Protein AF-A0A815CMH2-F1 (afdb_monomer)

Organism: NCBI:txid1234261

Sequence (145 aa):
MTSSQKHDDDWKQWQQWLDLYVERLKKEIDGNSTDIAQLNKKRLQIMRENNPRIVLRNYLAQRAIEQAEKGDYSEVRNLLEELKYPYDGKDKDDIELQKPDERTQGGEQAQAITDPTEKCYTGACLKPNLYESRPPSNAARIRVT

Foldseek 3Di:
DDPVVVVVVVVVVVVVVVVVVVVVLVVPPDVVDPDPPVSVVVVVVVCLVPPFQDDPQLLLVVVCVVCVVVVHNPSVVVNVVCVVCRSDPPDDDPPPPPDPDDDPDDDDDPDDPDDDDDDDDPDDRPPPDPSPDDRDPCSVVSDDD

Nearest PDB structures (foldseek):
  6k20-assembly1_A  TM=8.035E-01  e=1.401E-02  Escherichia coli
  6iny-assembly1_A  TM=7.839E-01  e=2.625E-02  Escherichia coli
  6lna-assembly1_A  TM=7.889E-01  e=5.575E-02  Escherichia coli

Solvent-accessible surface area (backbone atoms only — not comparable to full-atom values): 9455 Å² total; per-residue (Å²): 131,53,76,67,57,51,51,56,53,52,48,53,52,50,50,55,51,50,54,52,50,53,56,56,57,60,70,69,62,52,98,87,62,92,51,68,67,59,53,51,52,54,50,51,49,54,47,38,74,71,47,59,79,54,75,93,44,64,56,60,53,49,54,26,48,60,36,38,77,73,71,42,55,64,58,44,51,52,53,51,62,49,61,74,44,25,46,60,77,74,93,70,73,86,76,68,76,73,68,82,78,80,76,81,87,72,77,94,76,91,72,79,80,74,80,81,79,87,82,66,71,76,99,58,77,73,74,73,62,79,81,79,51,79,78,58,86,67,42,81,72,68,64,89,129

Mean predicted aligned error: 13.98 Å

Radius of gyration: 20.63 Å; Cα contacts (8 Å, |Δi|>4): 49; chains: 1; bounding box: 48×39×56 Å

pLDDT: mean 70.01, std 24.29, range [22.41, 96.88]

Secondary structure (DSSP, 8-state):
--HHHHHHHHHHHHHHHHHHHHHHHHTT--TT---HHHHHHHHHHHHHHHS-S----HHHHHHHHHHHHTT--HHHHHHHHHHTSSS---S-------PPP--------------------SS------TTTSPPPGGGGG----

Structure (mmCIF, N/CA/C/O backbone):
data_AF-A0A815CMH2-F1
#
_entry.id   AF-A0A815CMH2-F1
#
loop_
_atom_site.group_PDB
_atom_site.id
_atom_site.type_symbol
_atom_site.label_atom_id
_atom_site.label_alt_id
_atom_site.label_comp_id
_atom_site.label_asym_id
_atom_site.label_entity_id
_atom_site.label_seq_id
_atom_site.pdbx_PDB_ins_code
_atom_site.Cartn_x
_atom_site.Cartn_y
_atom_site.Cartn_z
_atom_site.occupancy
_atom_site.B_iso_or_equiv
_atom_site.auth_seq_id
_atom_site.auth_comp_id
_atom_site.auth_asym_id
_atom_site.auth_atom_id
_atom_site.pdbx_PDB_model_num
ATOM 1 N N . MET A 1 1 ? 30.579 -2.253 13.200 1.00 61.28 1 MET A N 1
ATOM 2 C CA . MET A 1 1 ? 29.980 -1.346 12.198 1.00 61.28 1 MET A CA 1
ATOM 3 C C . MET A 1 1 ? 29.129 -0.326 12.928 1.00 61.28 1 MET A C 1
ATOM 5 O O . MET A 1 1 ? 28.338 -0.726 13.776 1.00 61.28 1 MET A O 1
ATOM 9 N N . THR A 1 2 ? 29.324 0.965 12.667 1.00 89.12 2 THR A N 1
ATOM 10 C CA . THR A 1 2 ? 28.453 2.024 13.205 1.00 89.12 2 THR A CA 1
ATOM 11 C C . THR A 1 2 ? 27.144 2.090 12.408 1.00 89.12 2 THR A C 1
ATOM 13 O O . THR A 1 2 ? 27.088 1.623 11.270 1.00 89.12 2 THR A O 1
ATOM 16 N N . SER A 1 3 ? 26.085 2.673 12.983 1.00 81.06 3 SER A N 1
ATOM 17 C CA . SER A 1 3 ? 24.791 2.842 12.291 1.00 81.06 3 SER A CA 1
ATOM 18 C C . SER A 1 3 ? 24.939 3.587 10.952 1.00 81.06 3 SER A C 1
ATOM 20 O O . SER A 1 3 ? 24.338 3.197 9.956 1.00 81.06 3 SER A O 1
ATOM 22 N N . SER A 1 4 ? 25.821 4.596 10.907 1.00 86.25 4 SER A N 1
ATOM 23 C CA . SER A 1 4 ? 26.125 5.354 9.686 1.00 86.25 4 SER A CA 1
ATOM 24 C C . SER A 1 4 ? 26.789 4.495 8.610 1.00 86.25 4 SER A C 1
ATOM 26 O O . SER A 1 4 ? 26.390 4.556 7.456 1.00 86.25 4 SER A O 1
ATOM 28 N N . GLN A 1 5 ? 27.770 3.666 8.981 1.00 86.56 5 GLN A N 1
ATOM 29 C CA . GLN A 1 5 ? 28.457 2.789 8.026 1.00 86.56 5 GLN A CA 1
ATOM 30 C C . GLN A 1 5 ? 27.496 1.764 7.418 1.00 86.56 5 GLN A C 1
ATOM 32 O O . GLN A 1 5 ? 27.473 1.591 6.206 1.00 86.56 5 GLN A O 1
ATOM 37 N N . LYS A 1 6 ? 26.653 1.140 8.254 1.00 89.25 6 LYS A N 1
ATOM 38 C CA . LYS A 1 6 ? 25.632 0.197 7.781 1.00 89.25 6 LYS A CA 1
ATOM 39 C C . LYS A 1 6 ? 24.672 0.863 6.791 1.00 89.25 6 LYS A C 1
ATOM 41 O O . LYS A 1 6 ? 24.382 0.288 5.753 1.00 89.25 6 LYS A O 1
ATOM 46 N N . HIS A 1 7 ? 24.195 2.066 7.109 1.00 88.75 7 HIS A N 1
ATOM 47 C CA . HIS A 1 7 ? 23.295 2.812 6.233 1.00 88.75 7 HIS A CA 1
ATOM 48 C C . HIS A 1 7 ? 23.914 3.067 4.850 1.00 88.75 7 HIS A C 1
ATOM 50 O O . HIS A 1 7 ? 23.257 2.856 3.834 1.00 88.75 7 HIS A O 1
ATOM 56 N N . ASP A 1 8 ? 25.177 3.496 4.804 1.00 92.19 8 ASP A N 1
ATOM 57 C CA . ASP A 1 8 ? 25.868 3.765 3.539 1.00 92.19 8 ASP A CA 1
ATOM 58 C C . ASP A 1 8 ? 26.070 2.488 2.711 1.00 92.19 8 ASP A C 1
ATOM 60 O O . ASP A 1 8 ? 25.965 2.514 1.482 1.00 92.19 8 ASP A O 1
ATOM 64 N N . ASP A 1 9 ? 26.330 1.362 3.373 1.00 92.44 9 ASP A N 1
ATOM 65 C CA . ASP A 1 9 ? 26.485 0.063 2.722 1.00 92.44 9 ASP A CA 1
ATOM 66 C C . ASP A 1 9 ? 25.145 -0.495 2.212 1.00 92.44 9 ASP A C 1
ATOM 68 O O . ASP A 1 9 ? 25.083 -1.016 1.096 1.00 92.44 9 ASP A O 1
ATOM 72 N N . ASP A 1 10 ? 24.063 -0.349 2.982 1.00 93.56 10 ASP A N 1
ATOM 73 C CA . ASP A 1 10 ? 22.703 -0.716 2.567 1.00 93.56 10 ASP A CA 1
ATOM 74 C C . ASP A 1 10 ? 22.257 0.142 1.369 1.00 93.56 10 ASP A C 1
ATOM 76 O O . ASP A 1 10 ? 21.700 -0.378 0.400 1.00 93.56 10 ASP A O 1
ATOM 80 N N . TRP A 1 11 ? 22.570 1.443 1.380 1.00 93.81 11 TRP A N 1
ATOM 81 C CA . TRP A 1 11 ? 22.265 2.351 0.273 1.00 93.81 11 TRP A CA 1
ATOM 82 C C . TRP A 1 11 ? 22.973 1.947 -1.025 1.00 93.81 11 TRP A C 1
ATOM 84 O O . TRP A 1 11 ? 22.351 1.902 -2.086 1.00 93.81 11 TRP A O 1
ATOM 94 N N . LYS A 1 12 ? 24.264 1.598 -0.956 1.00 95.12 12 LYS A N 1
ATOM 95 C CA . LYS A 1 12 ? 25.015 1.116 -2.128 1.00 95.12 12 LYS A CA 1
ATOM 96 C C . LYS A 1 12 ? 24.424 -0.174 -2.691 1.00 95.12 12 LYS A C 1
ATOM 98 O O . LYS A 1 12 ? 24.288 -0.292 -3.906 1.00 95.12 12 LYS A O 1
ATOM 103 N N . GLN A 1 13 ? 24.067 -1.124 -1.826 1.00 95.00 13 GLN A N 1
ATOM 104 C CA . GLN A 1 13 ? 23.426 -2.374 -2.244 1.00 95.00 13 GLN A CA 1
ATOM 105 C C . GLN A 1 13 ? 22.066 -2.115 -2.898 1.00 95.00 13 GLN A C 1
ATOM 107 O O . GLN A 1 13 ? 21.750 -2.712 -3.926 1.00 95.00 13 GLN A O 1
ATOM 112 N N . TRP A 1 14 ? 21.280 -1.192 -2.339 1.00 95.94 14 TRP A N 1
ATOM 113 C CA . TRP A 1 14 ? 19.988 -0.809 -2.898 1.00 95.94 14 TRP A CA 1
ATOM 114 C C . TRP A 1 14 ? 20.126 -0.164 -4.280 1.00 95.94 14 TRP A C 1
ATOM 116 O O . TRP A 1 14 ? 19.394 -0.537 -5.195 1.00 95.94 14 TRP A O 1
ATOM 126 N N . GLN A 1 15 ? 21.113 0.719 -4.466 1.00 95.50 15 GLN A N 1
ATOM 127 C CA . GLN A 1 15 ? 21.400 1.324 -5.768 1.00 95.50 15 GLN A CA 1
ATOM 128 C C . GLN A 1 15 ? 21.797 0.270 -6.809 1.00 95.50 15 GLN A C 1
ATOM 130 O O . GLN A 1 15 ? 21.243 0.251 -7.904 1.00 95.50 15 GLN A O 1
ATOM 135 N N . GLN A 1 16 ? 22.696 -0.653 -6.455 1.00 96.81 16 GLN A N 1
ATOM 136 C CA . GLN A 1 16 ? 23.106 -1.741 -7.351 1.00 96.81 16 GLN A CA 1
ATOM 137 C C . GLN A 1 16 ? 21.921 -2.620 -7.761 1.00 96.81 16 GLN A C 1
ATOM 139 O O . GLN A 1 16 ? 21.781 -2.987 -8.928 1.00 96.81 16 GLN A O 1
ATOM 144 N N . TRP A 1 17 ? 21.048 -2.953 -6.810 1.00 96.88 17 TRP A N 1
ATOM 145 C CA . TRP A 1 17 ? 19.835 -3.711 -7.097 1.00 96.88 17 TRP A CA 1
ATOM 146 C C . TRP A 1 17 ? 18.885 -2.940 -8.023 1.00 96.88 17 TRP A C 1
ATOM 148 O O . TRP A 1 17 ? 18.339 -3.527 -8.960 1.00 96.88 17 TRP A O 1
ATOM 158 N N . LEU A 1 18 ? 18.718 -1.632 -7.803 1.00 95.62 18 LEU A N 1
ATOM 159 C CA . LEU A 1 18 ? 17.867 -0.782 -8.632 1.00 95.62 18 LEU A CA 1
ATOM 160 C C . LEU A 1 18 ? 18.384 -0.708 -10.074 1.00 95.62 18 LEU A C 1
ATOM 162 O O . LEU A 1 18 ? 17.592 -0.839 -11.007 1.00 95.62 18 LEU A O 1
ATOM 166 N N . ASP A 1 19 ? 19.697 -0.577 -10.262 1.00 94.56 19 ASP A N 1
ATOM 167 C CA . ASP A 1 19 ? 20.322 -0.563 -11.587 1.00 94.56 19 ASP A CA 1
ATOM 168 C C . ASP A 1 19 ? 20.054 -1.884 -12.333 1.00 94.56 19 ASP A C 1
ATOM 170 O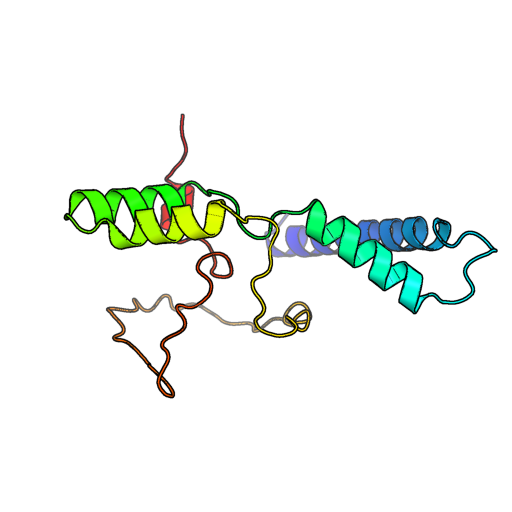 O . ASP A 1 19 ? 19.608 -1.881 -13.482 1.00 94.56 19 ASP A O 1
ATOM 174 N N . LEU A 1 20 ? 20.222 -3.030 -11.658 1.00 95.75 20 LEU A N 1
ATOM 175 C CA . LEU A 1 20 ? 19.908 -4.350 -12.222 1.00 95.75 20 LEU A CA 1
ATOM 176 C C . LEU A 1 20 ? 18.421 -4.503 -12.568 1.00 95.75 20 LEU A C 1
ATOM 1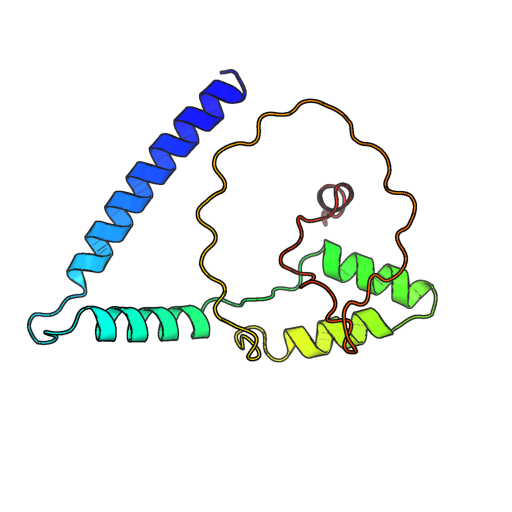78 O O . LEU A 1 20 ? 18.076 -5.095 -13.596 1.00 95.75 20 LEU A O 1
ATOM 182 N N . TYR A 1 21 ? 17.537 -3.971 -11.724 1.00 93.50 21 TYR A N 1
ATOM 183 C CA . TYR A 1 21 ? 16.102 -3.972 -11.975 1.00 93.50 21 TYR A CA 1
ATOM 184 C C . TYR A 1 21 ? 15.759 -3.144 -13.221 1.00 93.50 21 TYR A C 1
ATOM 186 O O . TYR A 1 21 ? 15.059 -3.635 -14.107 1.00 93.50 21 TYR A O 1
ATOM 194 N N . VAL A 1 22 ? 16.321 -1.939 -13.359 1.00 90.25 22 VAL A N 1
ATOM 195 C CA . VAL A 1 22 ? 16.142 -1.088 -14.547 1.00 90.25 22 VAL A CA 1
ATOM 196 C C . VAL A 1 22 ? 16.657 -1.782 -15.813 1.00 90.25 22 VAL A C 1
ATOM 198 O O . VAL A 1 22 ? 15.966 -1.781 -16.833 1.00 90.25 22 VAL A O 1
ATOM 201 N N . GLU A 1 23 ? 17.816 -2.442 -15.759 1.00 91.38 23 GLU A N 1
ATOM 202 C CA . GLU A 1 23 ? 18.338 -3.229 -16.886 1.00 91.38 23 GLU A CA 1
ATOM 203 C C . GLU A 1 23 ? 17.409 -4.389 -17.275 1.00 91.38 23 GLU A C 1
ATOM 205 O O . GLU A 1 23 ? 17.193 -4.659 -18.460 1.00 91.38 23 GLU A O 1
ATOM 210 N N . ARG A 1 24 ? 16.790 -5.063 -16.299 1.00 91.44 24 ARG A N 1
ATOM 211 C CA . ARG A 1 24 ? 15.782 -6.096 -16.574 1.00 91.44 24 ARG A CA 1
ATOM 212 C C . ARG A 1 24 ? 14.530 -5.519 -17.238 1.00 91.44 24 ARG A C 1
ATOM 214 O O . ARG A 1 24 ? 13.972 -6.191 -18.108 1.00 91.44 24 ARG A O 1
ATOM 221 N N . LEU A 1 25 ? 14.108 -4.311 -16.863 1.00 87.19 25 LEU A N 1
ATOM 222 C CA . LEU A 1 25 ? 12.953 -3.630 -17.456 1.00 87.19 25 LEU A CA 1
ATOM 223 C C . LEU A 1 25 ? 13.199 -3.203 -18.909 1.00 87.19 25 LEU A C 1
ATOM 225 O O . LEU A 1 25 ? 12.266 -3.223 -19.710 1.00 87.19 25 LEU A O 1
ATOM 229 N N . LYS A 1 26 ? 14.440 -2.864 -19.284 1.00 85.06 26 LYS A N 1
ATOM 230 C CA . LYS A 1 26 ? 14.803 -2.555 -20.682 1.00 85.06 26 LYS A CA 1
ATOM 231 C C . LYS A 1 26 ? 14.604 -3.750 -21.619 1.00 85.06 26 LYS A C 1
ATOM 233 O O . LYS A 1 26 ? 14.268 -3.559 -22.782 1.00 85.06 26 LYS A O 1
ATOM 238 N N . LYS A 1 27 ? 14.752 -4.978 -21.112 1.00 86.06 27 LYS A N 1
ATOM 239 C CA . LYS A 1 27 ? 14.540 -6.216 -21.885 1.00 86.06 27 LYS A CA 1
ATOM 240 C C . LYS A 1 27 ? 13.069 -6.499 -22.214 1.00 86.06 27 LYS A C 1
ATOM 242 O O . LYS A 1 27 ? 12.811 -7.399 -22.996 1.00 86.06 27 LYS A O 1
ATOM 247 N N . GLU A 1 28 ? 12.120 -5.775 -21.617 1.00 80.44 28 GLU A N 1
ATOM 248 C CA . GLU A 1 28 ? 10.682 -5.889 -21.930 1.00 80.44 28 GLU A CA 1
ATOM 249 C C . GLU A 1 28 ? 10.281 -5.098 -23.182 1.00 80.44 28 GLU A C 1
ATOM 251 O O . GLU A 1 28 ? 9.136 -5.175 -23.626 1.00 80.44 28 GLU A O 1
ATOM 256 N N . ILE A 1 29 ? 11.206 -4.309 -23.739 1.00 76.81 29 ILE A N 1
ATOM 257 C CA . ILE A 1 29 ? 11.019 -3.629 -25.017 1.00 76.81 29 ILE A CA 1
ATOM 258 C C . ILE A 1 29 ? 11.158 -4.688 -26.117 1.00 76.81 29 ILE A C 1
ATOM 260 O O . ILE A 1 29 ? 12.237 -4.896 -26.671 1.00 76.81 29 ILE A O 1
ATOM 264 N N . ASP A 1 30 ? 10.065 -5.382 -26.420 1.00 63.91 30 ASP A N 1
ATOM 265 C CA . ASP A 1 30 ? 9.986 -6.203 -27.624 1.00 63.91 30 ASP A CA 1
ATOM 266 C C . ASP A 1 30 ? 10.022 -5.274 -28.845 1.00 63.91 30 ASP A C 1
ATOM 268 O O . ASP A 1 30 ? 9.333 -4.250 -28.877 1.00 63.91 30 ASP A O 1
ATOM 272 N N . GLY A 1 31 ? 10.810 -5.634 -29.864 1.00 59.72 31 GLY A N 1
ATOM 273 C CA . GLY A 1 31 ? 11.122 -4.807 -31.044 1.00 59.72 31 GLY A CA 1
ATOM 274 C C . GLY A 1 31 ? 9.938 -4.322 -31.901 1.00 59.72 31 GLY A C 1
ATOM 275 O O . GLY A 1 31 ? 10.165 -3.684 -32.923 1.00 59.72 31 GLY A O 1
ATOM 276 N N . ASN A 1 32 ? 8.695 -4.592 -31.489 1.00 57.75 32 ASN A N 1
ATOM 277 C CA . ASN A 1 32 ? 7.455 -4.125 -32.111 1.00 57.75 32 ASN A CA 1
ATOM 278 C C . ASN A 1 32 ? 6.837 -2.877 -31.446 1.00 57.75 32 ASN A C 1
ATOM 280 O O . ASN A 1 32 ? 5.910 -2.303 -32.012 1.00 57.75 32 ASN A O 1
ATOM 284 N N . SER A 1 33 ? 7.306 -2.453 -30.266 1.00 58.50 33 SER A N 1
ATOM 285 C CA . SER A 1 33 ? 6.779 -1.270 -29.565 1.00 58.50 33 SER A CA 1
ATOM 286 C C . SER A 1 33 ? 7.752 -0.100 -29.663 1.00 58.50 33 SER A C 1
ATOM 288 O O . SER A 1 33 ? 8.713 -0.008 -28.905 1.00 58.50 33 SER A O 1
ATOM 290 N N . THR A 1 34 ? 7.483 0.824 -30.583 1.00 64.19 34 THR A N 1
ATOM 291 C CA . THR A 1 34 ? 8.317 2.017 -30.816 1.00 64.19 34 THR A CA 1
ATOM 292 C C . THR A 1 34 ? 8.134 3.099 -29.738 1.00 64.19 34 THR A C 1
ATOM 294 O O . THR A 1 34 ? 8.928 4.034 -29.670 1.00 64.19 34 THR A O 1
ATOM 297 N N . ASP A 1 35 ? 7.117 2.987 -28.871 1.00 80.38 35 ASP A N 1
ATOM 298 C CA . ASP A 1 35 ? 6.775 4.015 -27.880 1.00 80.38 35 ASP A CA 1
ATOM 299 C C . ASP A 1 35 ? 7.019 3.557 -26.427 1.00 80.38 35 ASP A C 1
ATOM 301 O O . ASP A 1 35 ? 6.210 2.860 -25.804 1.00 80.38 35 ASP A O 1
ATOM 305 N N . ILE A 1 36 ? 8.147 4.002 -25.862 1.00 81.06 36 ILE A N 1
ATOM 306 C CA . ILE A 1 36 ? 8.538 3.780 -24.459 1.00 81.06 36 ILE A CA 1
ATOM 307 C C . ILE A 1 36 ? 7.473 4.326 -23.490 1.00 81.06 36 ILE A C 1
ATOM 309 O O . ILE A 1 36 ? 7.251 3.743 -22.424 1.00 81.06 36 ILE A O 1
ATOM 313 N N . ALA A 1 37 ? 6.784 5.417 -23.843 1.00 83.06 37 ALA A N 1
ATOM 314 C CA . ALA A 1 37 ? 5.770 6.016 -22.982 1.00 83.06 37 ALA A CA 1
ATOM 315 C C . ALA A 1 37 ? 4.554 5.090 -22.824 1.00 83.06 37 ALA A C 1
ATOM 317 O O . ALA A 1 37 ? 4.040 4.922 -21.714 1.00 83.06 37 ALA A O 1
ATOM 318 N N . GLN A 1 38 ? 4.136 4.420 -23.901 1.00 83.12 38 GLN A N 1
ATOM 319 C CA . GLN A 1 38 ? 3.049 3.437 -23.857 1.00 83.12 38 GLN A CA 1
ATOM 320 C C . GLN A 1 38 ? 3.419 2.199 -23.042 1.00 83.12 38 GLN A C 1
ATOM 322 O O . GLN A 1 38 ? 2.603 1.731 -22.244 1.00 83.12 38 GLN A O 1
ATOM 327 N N . LEU A 1 39 ? 4.652 1.699 -23.182 1.00 83.88 39 LEU A N 1
ATOM 328 C CA . LEU A 1 39 ? 5.143 0.581 -22.373 1.00 83.88 39 LEU A CA 1
ATOM 329 C C . LEU A 1 39 ? 5.112 0.930 -20.877 1.00 83.88 39 LEU A C 1
ATOM 331 O O . LEU A 1 39 ? 4.602 0.155 -20.068 1.00 83.88 39 LEU A O 1
ATOM 335 N N . ASN A 1 40 ? 5.597 2.120 -20.514 1.00 84.75 40 ASN A N 1
ATOM 336 C CA . ASN A 1 40 ? 5.583 2.593 -19.132 1.00 84.75 40 ASN A CA 1
ATOM 337 C C . ASN A 1 40 ? 4.156 2.748 -18.593 1.00 84.75 40 ASN A C 1
ATOM 339 O O . ASN A 1 40 ? 3.889 2.332 -17.467 1.00 84.75 40 ASN A O 1
ATOM 343 N N . LYS A 1 41 ? 3.225 3.275 -19.398 1.00 86.81 41 LYS A N 1
ATOM 344 C CA . LYS A 1 41 ? 1.809 3.378 -19.018 1.00 86.81 41 LYS A CA 1
ATOM 345 C C . LYS A 1 41 ? 1.195 2.001 -18.755 1.00 86.81 41 LYS A C 1
ATOM 347 O O . LYS A 1 41 ? 0.546 1.813 -17.729 1.00 86.81 41 LYS A O 1
ATOM 352 N N . LYS A 1 42 ? 1.446 1.028 -19.637 1.00 87.00 42 LYS A N 1
ATOM 353 C CA . LYS A 1 42 ? 0.976 -0.356 -19.474 1.00 87.00 42 LYS A CA 1
ATOM 354 C C . LYS A 1 42 ? 1.567 -1.009 -18.223 1.00 87.00 42 LYS A C 1
ATOM 356 O O . LYS A 1 42 ? 0.839 -1.637 -17.461 1.00 87.00 42 LYS A O 1
ATOM 361 N N . ARG A 1 43 ? 2.868 -0.825 -17.978 1.00 86.94 43 ARG A N 1
ATOM 362 C CA . ARG A 1 43 ? 3.535 -1.321 -16.766 1.00 86.94 43 ARG A CA 1
ATOM 363 C C . ARG A 1 43 ? 2.910 -0.724 -15.508 1.00 86.94 43 ARG A C 1
ATOM 365 O O . ARG A 1 43 ? 2.582 -1.465 -14.590 1.00 86.94 43 ARG A O 1
ATOM 372 N N . LEU A 1 44 ? 2.717 0.595 -15.478 1.00 87.06 44 LEU A N 1
ATOM 373 C CA . LEU A 1 44 ? 2.125 1.291 -14.337 1.00 87.06 44 LEU A CA 1
ATOM 374 C C . LEU A 1 44 ? 0.702 0.807 -14.051 1.00 87.06 44 LEU A C 1
ATOM 376 O O . LEU A 1 44 ? 0.353 0.619 -12.891 1.00 87.06 44 LEU A O 1
ATOM 380 N N . GLN A 1 45 ? -0.096 0.572 -15.094 1.00 87.88 45 GLN A N 1
ATOM 381 C CA . GLN A 1 45 ? -1.432 0.004 -14.953 1.00 87.88 45 GLN A CA 1
ATOM 382 C C . GLN A 1 45 ? -1.382 -1.377 -14.284 1.00 87.88 45 GLN A C 1
ATOM 384 O O . GLN A 1 45 ? -1.998 -1.562 -13.240 1.00 87.88 45 GLN A O 1
ATOM 389 N N . ILE A 1 46 ? -0.574 -2.303 -14.815 1.00 89.50 46 ILE A N 1
ATOM 390 C CA . ILE A 1 46 ? -0.417 -3.649 -14.239 1.00 89.50 46 ILE A CA 1
ATOM 391 C C . ILE A 1 46 ? 0.065 -3.562 -12.785 1.00 89.50 46 ILE A C 1
ATOM 393 O O . ILE A 1 46 ? -0.444 -4.262 -11.913 1.00 89.50 46 ILE A O 1
ATOM 397 N N . MET A 1 47 ? 1.029 -2.684 -12.494 1.00 88.75 47 MET A N 1
ATOM 398 C CA . MET A 1 47 ? 1.529 -2.493 -11.133 1.00 88.75 47 MET A CA 1
ATOM 399 C C . MET A 1 47 ? 0.444 -1.976 -10.187 1.00 88.75 47 MET A C 1
ATOM 401 O O . MET A 1 47 ? 0.365 -2.462 -9.066 1.00 88.75 47 MET A O 1
ATOM 405 N N . ARG A 1 48 ? -0.395 -1.025 -10.611 1.00 87.25 48 ARG A N 1
ATOM 406 C CA . ARG A 1 48 ? -1.495 -0.490 -9.789 1.00 87.25 48 ARG A CA 1
ATOM 407 C C . ARG A 1 48 ? -2.581 -1.532 -9.525 1.00 87.25 48 ARG A C 1
ATOM 409 O O . ARG A 1 48 ? -3.093 -1.599 -8.417 1.00 87.25 48 ARG A O 1
ATOM 416 N N . GLU A 1 49 ? -2.874 -2.379 -10.506 1.00 88.69 49 GLU A N 1
ATOM 417 C CA . GLU A 1 49 ? -3.858 -3.462 -10.374 1.00 88.69 49 GLU A CA 1
ATOM 418 C C . GLU A 1 49 ? -3.395 -4.578 -9.419 1.00 88.69 49 GLU A C 1
ATOM 420 O O . GLU A 1 49 ? -4.226 -5.266 -8.835 1.00 88.69 49 GLU A O 1
ATOM 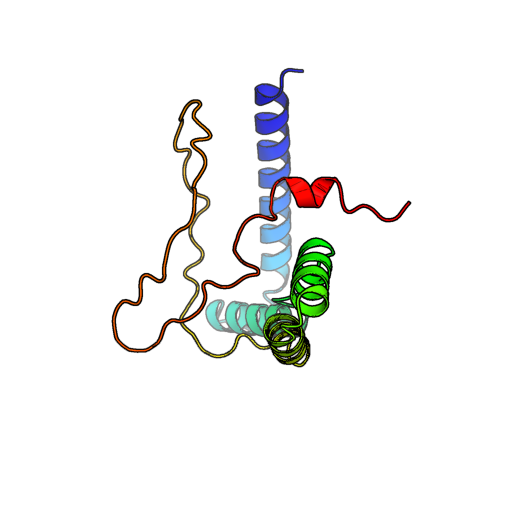425 N N . ASN A 1 50 ? -2.080 -4.761 -9.246 1.00 90.06 50 ASN A N 1
ATOM 426 C CA . ASN A 1 50 ? -1.516 -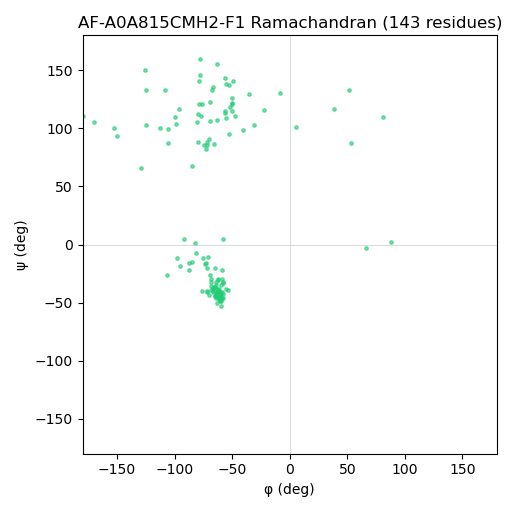5.845 -8.431 1.00 90.06 50 ASN A CA 1
ATOM 427 C C . ASN A 1 50 ? -0.945 -5.384 -7.082 1.00 90.06 50 ASN A C 1
ATOM 429 O O . ASN A 1 50 ? -0.887 -6.179 -6.145 1.00 90.06 50 ASN A O 1
ATOM 433 N N . ASN A 1 51 ? -0.509 -4.128 -6.959 1.00 90.19 51 ASN A N 1
ATOM 434 C CA . ASN A 1 51 ? 0.080 -3.599 -5.731 1.00 90.19 51 ASN A CA 1
ATOM 435 C C . ASN A 1 51 ? -0.976 -2.794 -4.964 1.00 90.19 51 ASN A C 1
ATOM 437 O O . ASN A 1 51 ? -1.327 -1.696 -5.401 1.00 90.19 51 ASN A O 1
ATOM 441 N N . PRO A 1 52 ? -1.471 -3.291 -3.816 1.00 89.38 52 PRO A N 1
ATOM 442 C CA . PRO A 1 52 ? -2.487 -2.577 -3.064 1.00 89.38 52 PRO A CA 1
ATOM 443 C C . PRO A 1 52 ? -1.889 -1.293 -2.490 1.00 89.38 52 PRO A C 1
ATOM 445 O O . PRO A 1 52 ? -0.821 -1.302 -1.870 1.00 89.38 52 PRO A O 1
ATOM 448 N N . ARG A 1 53 ? -2.607 -0.183 -2.651 1.00 84.56 53 ARG A N 1
ATOM 449 C CA . ARG A 1 53 ? -2.252 1.093 -2.028 1.00 84.56 53 ARG A CA 1
ATOM 450 C C . ARG A 1 53 ? -2.423 1.026 -0.515 1.00 84.56 53 ARG A C 1
ATOM 452 O O . ARG A 1 53 ? -1.632 1.633 0.195 1.00 84.56 53 ARG A O 1
ATOM 459 N N . ILE A 1 54 ? -3.429 0.299 -0.024 1.00 84.56 54 ILE A N 1
ATOM 460 C CA . ILE A 1 54 ? -3.743 0.183 1.405 1.00 84.56 54 ILE A CA 1
ATOM 461 C C . ILE A 1 54 ? -3.777 -1.289 1.807 1.00 84.56 54 ILE A C 1
ATOM 463 O O . ILE A 1 54 ? -4.413 -2.114 1.155 1.00 84.56 54 ILE A O 1
ATOM 467 N N . VAL A 1 55 ? -3.120 -1.605 2.923 1.00 88.81 55 VAL A N 1
ATOM 468 C CA . VAL A 1 55 ? -3.238 -2.898 3.608 1.00 88.81 55 VAL A CA 1
ATOM 469 C C . VAL A 1 55 ? -3.617 -2.682 5.067 1.00 88.81 55 VAL A C 1
ATOM 471 O O . VAL A 1 55 ? -3.239 -1.679 5.679 1.00 88.81 55 VAL A O 1
ATOM 474 N N . LEU A 1 56 ? -4.336 -3.640 5.649 1.00 89.56 56 LEU A N 1
ATOM 475 C CA . LEU A 1 56 ? -4.698 -3.603 7.063 1.00 89.56 56 LEU A CA 1
ATOM 476 C C . LEU A 1 56 ? -3.461 -3.874 7.934 1.00 89.56 56 LEU A C 1
ATOM 478 O O . LEU A 1 56 ? -3.156 -5.011 8.283 1.00 89.56 56 LEU A O 1
ATOM 482 N N . ARG A 1 57 ? -2.720 -2.815 8.269 1.00 88.88 57 ARG A N 1
ATOM 483 C CA . ARG A 1 57 ? -1.582 -2.884 9.196 1.00 88.88 57 ARG A CA 1
ATOM 484 C C . ARG A 1 57 ? -2.079 -2.945 10.640 1.00 88.88 57 ARG A C 1
ATOM 486 O O . ARG A 1 57 ? -3.045 -2.271 10.988 1.00 88.88 57 ARG A O 1
ATOM 493 N N . ASN A 1 58 ? -1.361 -3.660 11.506 1.00 89.12 58 ASN A N 1
ATOM 494 C CA . ASN A 1 58 ? -1.763 -3.861 12.907 1.00 89.12 58 ASN A CA 1
ATOM 495 C C . ASN A 1 58 ? -2.051 -2.557 13.666 1.00 89.12 58 ASN A C 1
ATOM 497 O O . ASN A 1 58 ? -3.004 -2.500 14.431 1.00 89.12 58 ASN A O 1
ATOM 501 N N . TYR A 1 59 ? -1.271 -1.495 13.444 1.00 87.06 59 TYR A N 1
ATOM 502 C CA . TYR A 1 59 ? -1.510 -0.219 14.129 1.00 87.06 59 TYR A CA 1
ATOM 503 C C . TYR A 1 59 ? -2.804 0.474 13.673 1.00 87.06 59 TYR A C 1
ATOM 505 O O . TYR A 1 59 ? -3.426 1.174 14.466 1.00 87.06 59 TYR A O 1
ATOM 513 N N . LEU A 1 60 ? -3.224 0.269 12.417 1.00 86.69 60 LEU A N 1
ATOM 514 C CA . LEU A 1 60 ? -4.494 0.786 11.899 1.00 86.69 60 LEU A CA 1
ATOM 515 C C . LEU A 1 60 ? -5.663 0.037 12.534 1.00 86.69 60 LEU A C 1
ATOM 517 O O . LEU A 1 60 ? -6.621 0.662 12.981 1.00 86.69 60 LEU A O 1
ATOM 521 N N . ALA A 1 61 ? -5.539 -1.289 12.640 1.00 88.75 61 ALA A N 1
ATOM 522 C CA . ALA A 1 61 ? -6.511 -2.120 13.339 1.00 88.75 61 ALA A CA 1
ATOM 523 C C . ALA A 1 61 ? -6.631 -1.717 14.817 1.00 88.75 61 ALA A C 1
ATOM 525 O O . ALA A 1 61 ? -7.734 -1.475 15.294 1.00 88.75 61 ALA A O 1
ATOM 526 N N . GLN A 1 62 ? -5.503 -1.563 15.518 1.00 88.88 62 GLN A N 1
ATOM 527 C CA . GLN A 1 62 ? -5.482 -1.179 16.930 1.00 88.88 62 GLN A CA 1
ATOM 528 C C . GLN A 1 62 ? -6.135 0.185 17.164 1.00 88.88 62 GLN A C 1
ATOM 530 O O . GLN A 1 62 ? -6.975 0.319 18.046 1.00 88.88 62 GLN A O 1
ATOM 535 N N . ARG A 1 63 ? -5.810 1.188 16.340 1.00 86.25 63 ARG A N 1
ATOM 536 C CA . ARG A 1 63 ? -6.447 2.508 16.424 1.00 86.25 63 ARG A CA 1
ATOM 537 C C . ARG A 1 63 ? -7.964 2.419 16.237 1.00 86.25 63 ARG A C 1
ATOM 539 O O . ARG A 1 63 ? -8.708 3.100 16.936 1.00 86.25 63 ARG A O 1
ATOM 546 N N . ALA A 1 64 ? -8.423 1.59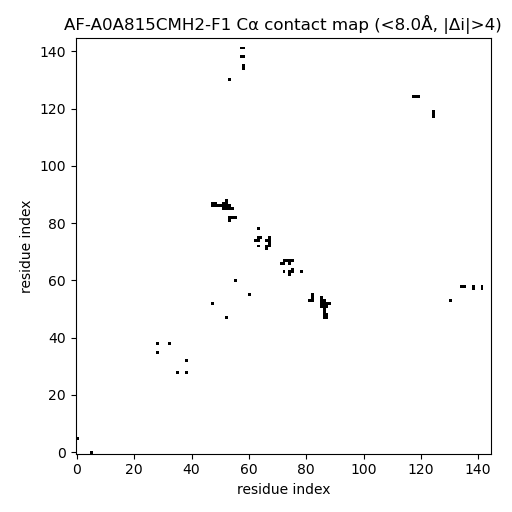2 15.300 1.00 88.69 64 ALA A N 1
ATOM 547 C CA . ALA A 1 64 ? -9.848 1.398 15.061 1.00 88.69 64 ALA A CA 1
ATOM 548 C C . ALA A 1 64 ? -10.541 0.709 16.256 1.00 88.69 64 ALA A C 1
ATOM 550 O O . ALA A 1 64 ? -11.644 1.107 16.623 1.00 88.69 64 ALA A O 1
ATOM 551 N N . ILE A 1 65 ? -9.876 -0.262 16.898 1.00 89.44 65 ILE A N 1
ATOM 552 C CA . ILE A 1 65 ? -10.354 -0.928 18.122 1.00 89.44 65 ILE A CA 1
ATOM 553 C C . ILE A 1 65 ? -10.460 0.072 19.279 1.00 89.44 65 ILE A C 1
ATOM 555 O O . ILE A 1 65 ? -11.518 0.183 19.886 1.00 89.44 65 ILE A O 1
ATOM 559 N N . GLU A 1 66 ? -9.411 0.855 19.538 1.00 91.06 66 GLU A N 1
ATOM 560 C CA . GLU A 1 66 ? -9.378 1.823 20.646 1.00 91.06 66 GLU A CA 1
ATOM 561 C C . GLU A 1 66 ? -10.480 2.885 20.547 1.00 91.06 66 GLU A C 1
ATOM 563 O O . GLU A 1 66 ? -11.002 3.345 21.562 1.00 91.06 66 GLU A O 1
ATOM 568 N N . GLN A 1 67 ? -10.839 3.300 19.331 1.00 88.69 67 GLN A N 1
ATOM 569 C CA . GLN A 1 67 ? -11.940 4.242 19.120 1.00 88.69 67 GLN A CA 1
ATOM 570 C C . GLN A 1 67 ? -13.301 3.559 19.284 1.00 88.69 67 GLN A C 1
ATOM 572 O O . GLN A 1 67 ? -14.186 4.117 19.937 1.00 88.69 67 GLN A O 1
ATOM 577 N N . ALA A 1 68 ? -13.443 2.326 18.792 1.00 92.62 68 ALA A N 1
ATOM 578 C CA . ALA A 1 68 ? -14.659 1.538 18.961 1.00 92.62 68 ALA A CA 1
ATOM 579 C C . ALA A 1 68 ? -14.952 1.226 20.440 1.00 92.62 68 ALA A C 1
ATOM 581 O O . ALA A 1 68 ? -16.103 1.315 20.862 1.00 92.62 68 ALA A O 1
ATOM 582 N N . GLU A 1 69 ? -13.926 0.946 21.251 1.00 94.06 69 GLU A N 1
ATOM 583 C CA . GLU A 1 69 ? -14.052 0.751 22.705 1.00 94.06 69 GLU A CA 1
ATOM 584 C C . GLU A 1 69 ? -14.554 2.009 23.432 1.00 94.06 69 GLU A C 1
ATOM 586 O O . GLU A 1 69 ? -15.262 1.909 24.433 1.00 94.06 69 GLU A O 1
ATOM 591 N N . LYS A 1 70 ? -14.254 3.201 22.901 1.00 93.94 70 LYS A N 1
ATOM 592 C CA . LYS A 1 70 ? -14.784 4.488 23.392 1.00 93.94 70 LYS A CA 1
ATOM 593 C C . LYS A 1 70 ? -16.186 4.804 22.852 1.00 93.94 70 LYS A C 1
ATOM 595 O O . LYS A 1 70 ? -16.729 5.864 23.153 1.00 93.94 70 LYS A O 1
ATOM 600 N N . GLY A 1 71 ? -16.770 3.906 22.057 1.00 92.50 71 GLY A N 1
ATOM 601 C CA . GLY A 1 71 ? -18.084 4.058 21.433 1.00 92.50 71 GLY A CA 1
ATOM 602 C C . GLY A 1 71 ? -18.078 4.758 20.069 1.00 92.50 71 GLY A C 1
ATOM 603 O O . GLY A 1 71 ? -19.148 4.933 19.485 1.00 92.50 71 GLY A O 1
ATOM 604 N N . ASP A 1 72 ? -16.911 5.131 19.532 1.00 92.69 72 ASP A N 1
ATOM 605 C CA . ASP A 1 72 ? -16.778 5.743 18.207 1.00 92.69 72 ASP A CA 1
ATOM 606 C C . ASP A 1 72 ? -16.368 4.709 17.145 1.00 92.69 72 ASP A C 1
ATOM 608 O O . ASP A 1 72 ? -15.210 4.314 17.016 1.00 92.69 72 ASP A O 1
ATOM 612 N N . TYR A 1 73 ? -17.334 4.301 16.324 1.00 91.44 73 TYR A N 1
ATOM 613 C CA . TYR A 1 73 ? -17.129 3.334 15.241 1.00 91.44 73 TYR A CA 1
ATOM 614 C C . TYR A 1 73 ? -16.777 3.979 13.890 1.00 91.44 73 TYR A C 1
ATOM 616 O O . TYR A 1 73 ? -16.720 3.277 12.875 1.00 91.44 73 TYR A O 1
ATOM 624 N N . SER A 1 74 ? -16.587 5.301 13.831 1.00 87.94 74 SER A N 1
ATOM 625 C CA . SER A 1 74 ? -16.337 6.016 12.574 1.00 87.94 74 SER A CA 1
ATOM 626 C C . SER A 1 74 ? -15.048 5.550 11.889 1.00 87.94 74 SER A C 1
ATOM 628 O O . SER A 1 74 ? -15.042 5.310 10.683 1.00 87.94 74 SER A O 1
ATOM 630 N N . GLU A 1 75 ? -13.978 5.333 12.653 1.00 84.56 75 GLU A N 1
ATOM 631 C CA . GLU A 1 75 ? -12.676 4.907 12.126 1.00 84.56 75 GLU A CA 1
ATOM 632 C C . GLU A 1 75 ? -12.714 3.478 11.566 1.00 84.56 75 GLU A C 1
ATOM 634 O O . GLU A 1 75 ? -12.160 3.229 10.497 1.00 84.56 75 GLU A O 1
ATOM 639 N N . VAL A 1 76 ? -13.439 2.557 12.216 1.00 88.50 76 VAL A N 1
ATOM 640 C CA . VAL A 1 76 ? -13.656 1.190 11.704 1.00 88.50 76 VAL A CA 1
ATOM 641 C C . VAL A 1 76 ? -14.391 1.227 10.362 1.00 88.50 76 VAL A C 1
ATOM 643 O O . VAL A 1 76 ? -14.000 0.536 9.422 1.00 88.50 76 VAL A O 1
ATOM 646 N N . ARG A 1 77 ? -15.445 2.048 10.253 1.00 88.56 77 ARG A N 1
ATOM 647 C CA . ARG A 1 77 ? -16.217 2.192 9.009 1.00 88.56 77 ARG A CA 1
ATOM 648 C C . ARG A 1 77 ? -15.369 2.789 7.890 1.00 88.56 77 ARG A C 1
ATOM 650 O O . ARG A 1 77 ? -15.397 2.266 6.784 1.00 88.56 77 ARG A O 1
ATOM 657 N N . ASN A 1 78 ? -14.585 3.826 8.183 1.00 85.38 78 ASN A N 1
ATOM 658 C CA . ASN A 1 78 ? -13.692 4.446 7.201 1.00 85.38 78 ASN A CA 1
ATOM 659 C C . ASN A 1 78 ? -12.659 3.441 6.675 1.00 85.38 78 ASN A C 1
ATOM 661 O O . ASN A 1 78 ? -12.505 3.296 5.465 1.00 85.38 78 ASN A O 1
ATOM 665 N N . LEU A 1 79 ? -12.014 2.695 7.577 1.00 86.56 79 LEU A N 1
ATOM 666 C CA . LEU A 1 79 ? -11.032 1.677 7.209 1.00 86.56 79 LEU A CA 1
ATOM 667 C C . LEU A 1 79 ? -11.662 0.562 6.364 1.00 86.56 79 LEU A C 1
ATOM 669 O O . LEU A 1 79 ? -11.061 0.116 5.391 1.00 86.56 79 LEU A O 1
ATOM 673 N N . LEU A 1 80 ? -12.886 0.141 6.693 1.00 88.94 80 LEU A N 1
ATOM 674 C CA . LEU A 1 80 ? -13.620 -0.841 5.899 1.00 88.94 80 LEU A CA 1
ATOM 675 C C . LEU A 1 80 ? -13.927 -0.322 4.486 1.00 88.94 80 LEU A C 1
ATOM 677 O O . LEU A 1 80 ? -13.743 -1.063 3.525 1.00 88.94 80 LEU A O 1
ATOM 681 N N . GLU A 1 81 ? -14.371 0.929 4.339 1.00 87.50 81 GLU A N 1
ATOM 682 C CA . GLU A 1 81 ? -14.644 1.516 3.018 1.00 87.50 81 GLU A CA 1
ATOM 683 C C . GLU A 1 81 ? -13.382 1.651 2.155 1.00 87.50 81 GLU A C 1
ATOM 685 O O . GLU A 1 81 ? -13.450 1.470 0.940 1.00 87.50 81 GLU A O 1
ATOM 690 N N . GLU A 1 82 ? -12.228 1.936 2.760 1.00 84.56 82 GLU A N 1
ATOM 691 C CA . GLU A 1 82 ? -10.945 1.985 2.051 1.00 84.56 82 GLU A CA 1
ATOM 692 C C . GLU A 1 82 ? -10.451 0.587 1.652 1.00 84.56 82 GLU A C 1
ATOM 694 O O . GLU A 1 82 ? -9.984 0.388 0.531 1.00 84.56 82 GLU A O 1
ATOM 699 N N . LEU A 1 83 ? -10.613 -0.410 2.526 1.00 87.88 83 LEU A N 1
ATOM 700 C CA . LEU A 1 83 ? -10.194 -1.790 2.262 1.00 87.88 83 LEU A CA 1
ATOM 701 C C . LEU A 1 83 ? -11.079 -2.530 1.252 1.00 87.88 83 LEU A C 1
ATOM 703 O O . LEU A 1 83 ? -10.650 -3.559 0.734 1.00 87.88 83 LEU A O 1
ATOM 707 N N . LYS A 1 84 ? -12.285 -2.031 0.948 1.00 88.88 84 LYS A N 1
ATOM 708 C CA . LYS A 1 84 ? -13.120 -2.571 -0.142 1.00 88.88 84 LYS A CA 1
ATOM 709 C C . LYS A 1 84 ? -12.469 -2.399 -1.512 1.00 88.88 84 LYS A C 1
ATOM 711 O O . LYS A 1 84 ? -12.663 -3.247 -2.376 1.00 88.88 84 LYS A O 1
ATOM 716 N N . TYR A 1 85 ? -11.695 -1.329 -1.691 1.00 86.75 85 TYR A N 1
ATOM 717 C CA . TYR A 1 85 ? -11.046 -0.994 -2.955 1.00 86.75 85 TYR A CA 1
ATOM 718 C C . TYR A 1 85 ? -9.549 -0.720 -2.732 1.00 86.75 85 TYR A C 1
ATOM 720 O O . TYR A 1 85 ? -9.088 0.408 -2.901 1.00 86.75 85 TYR A O 1
ATOM 728 N N . PRO A 1 86 ? -8.760 -1.737 -2.335 1.00 87.75 86 PRO A N 1
ATOM 729 C CA . PRO A 1 86 ? -7.380 -1.533 -1.892 1.00 87.75 86 PRO A CA 1
ATOM 730 C C . PRO A 1 86 ? -6.422 -1.187 -3.041 1.00 87.75 86 PRO A C 1
ATOM 732 O O . PRO A 1 86 ? -5.354 -0.628 -2.793 1.00 87.75 86 PRO A O 1
ATOM 735 N N . TYR A 1 87 ? -6.798 -1.511 -4.282 1.00 87.75 87 TYR A N 1
ATOM 736 C CA . TYR A 1 87 ? -6.046 -1.212 -5.505 1.00 87.75 87 TYR A CA 1
ATOM 737 C C . TYR A 1 87 ? -6.509 0.083 -6.187 1.00 87.75 87 TYR A C 1
ATOM 739 O O . TYR A 1 87 ? -5.752 0.665 -6.964 1.00 87.75 87 TYR A O 1
ATOM 747 N N . ASP A 1 88 ? -7.714 0.573 -5.869 1.00 77.81 88 ASP A N 1
ATOM 748 C CA . ASP A 1 88 ? -8.207 1.823 -6.438 1.00 77.81 88 ASP A CA 1
ATOM 749 C C . ASP A 1 88 ? -7.537 3.000 -5.733 1.00 77.81 88 ASP A C 1
ATOM 751 O O . ASP A 1 88 ? -7.804 3.337 -4.573 1.00 77.81 88 ASP A O 1
ATOM 755 N N . GLY A 1 89 ? -6.671 3.688 -6.468 1.00 63.12 89 GLY A N 1
ATOM 756 C CA . GLY A 1 89 ? -6.359 5.070 -6.155 1.00 63.12 89 GLY A CA 1
ATOM 757 C C . GLY A 1 89 ? -7.584 5.904 -6.492 1.00 63.12 89 GLY A C 1
ATOM 758 O O . GLY A 1 89 ? -7.714 6.319 -7.636 1.00 63.12 89 GLY A O 1
ATOM 759 N N . LYS A 1 90 ? -8.499 6.119 -5.534 1.00 53.19 90 LYS A N 1
ATOM 760 C CA . LYS A 1 90 ? -9.580 7.100 -5.715 1.00 53.19 90 LYS A CA 1
ATOM 761 C C . LYS A 1 90 ? -8.949 8.410 -6.177 1.00 53.19 90 LYS A C 1
ATOM 763 O O . LYS A 1 90 ? -8.085 8.933 -5.476 1.00 53.19 90 LYS A O 1
ATOM 768 N N . ASP A 1 91 ? -9.375 8.879 -7.344 1.00 46.84 91 ASP A N 1
ATOM 769 C CA . ASP A 1 91 ? -8.900 10.070 -8.040 1.00 46.84 91 ASP A CA 1
ATOM 770 C C . ASP A 1 91 ? -8.656 11.243 -7.083 1.00 46.84 91 ASP A C 1
ATOM 772 O O . ASP A 1 91 ? -9.598 11.934 -6.692 1.00 46.84 91 ASP A O 1
ATOM 776 N N . LYS A 1 92 ? -7.398 11.454 -6.689 1.00 42.44 92 LYS A N 1
ATOM 777 C CA . LYS A 1 92 ? -6.869 12.715 -6.160 1.00 42.44 92 LYS A CA 1
ATOM 778 C C . LYS A 1 92 ? -5.406 12.775 -6.536 1.00 42.44 92 LYS A C 1
ATOM 780 O O . LYS A 1 92 ? -4.589 12.207 -5.826 1.00 42.44 92 LYS A O 1
ATOM 785 N N . ASP A 1 93 ? -5.195 13.414 -7.679 1.00 36.34 93 ASP A N 1
ATOM 786 C CA . ASP A 1 93 ? -3.981 14.036 -8.187 1.00 36.34 93 ASP A CA 1
ATOM 787 C C . ASP A 1 93 ? -2.716 13.182 -8.176 1.00 36.34 93 ASP A C 1
ATOM 789 O O . ASP A 1 93 ? -2.357 12.520 -7.208 1.00 36.34 93 ASP A O 1
ATOM 793 N N . ASP A 1 94 ? -2.034 13.209 -9.314 1.00 36.50 94 ASP A N 1
ATOM 794 C CA . ASP A 1 94 ? -0.676 12.733 -9.498 1.00 36.50 94 ASP A CA 1
ATOM 795 C C . ASP A 1 94 ? 0.138 12.898 -8.210 1.00 36.50 94 ASP A C 1
ATOM 797 O O . ASP A 1 94 ? 0.563 14.000 -7.860 1.00 36.50 94 ASP A O 1
ATOM 801 N N . ILE A 1 95 ? 0.347 11.791 -7.486 1.00 42.03 95 ILE A N 1
ATOM 802 C CA . ILE A 1 95 ? 1.422 11.715 -6.506 1.00 42.03 95 ILE A CA 1
ATOM 803 C C . ILE A 1 95 ? 2.672 11.807 -7.367 1.00 42.03 95 ILE A C 1
ATOM 805 O O . ILE A 1 95 ? 3.195 10.804 -7.860 1.00 42.03 95 ILE A O 1
ATOM 809 N N . GLU A 1 96 ? 3.078 13.047 -7.631 1.00 35.53 96 GLU A N 1
ATOM 810 C CA . GLU A 1 96 ? 4.408 13.392 -8.061 1.00 35.53 96 GLU A CA 1
ATOM 811 C C . GLU A 1 96 ? 5.302 12.638 -7.092 1.00 35.53 96 GLU A C 1
ATOM 813 O O . GLU A 1 96 ? 5.246 12.865 -5.882 1.00 35.53 96 GLU A O 1
ATOM 818 N N . LEU A 1 97 ? 5.984 11.617 -7.617 1.00 36.91 97 LEU A N 1
ATOM 819 C CA . LEU A 1 97 ? 6.936 10.806 -6.882 1.00 36.91 97 LEU A CA 1
ATOM 820 C C . LEU A 1 97 ? 7.906 11.795 -6.251 1.00 36.91 97 LEU A C 1
ATOM 822 O O . LEU A 1 97 ? 8.832 12.255 -6.921 1.00 36.91 97 LEU A O 1
ATOM 826 N N . GLN A 1 98 ? 7.649 12.172 -4.997 1.00 34.12 98 GLN A N 1
ATOM 827 C CA . GLN A 1 98 ? 8.553 13.014 -4.246 1.00 34.12 98 GLN A CA 1
ATOM 828 C C . GLN A 1 98 ? 9.866 12.254 -4.281 1.00 34.12 98 GLN A C 1
ATOM 830 O O . GLN A 1 98 ? 9.963 11.111 -3.819 1.00 34.12 98 GLN A O 1
ATOM 835 N N . LYS A 1 99 ? 10.844 12.853 -4.970 1.00 30.70 99 LYS A N 1
ATOM 836 C CA . LYS A 1 99 ? 12.211 12.349 -4.983 1.00 30.70 99 LYS A CA 1
ATOM 837 C C . LYS A 1 99 ? 12.590 12.114 -3.523 1.00 30.70 99 LYS A C 1
ATOM 839 O O . LYS A 1 99 ? 12.170 12.906 -2.681 1.00 30.70 99 LYS A O 1
ATOM 844 N N . PRO A 1 100 ? 13.322 11.034 -3.209 1.00 34.19 100 PRO A N 1
ATOM 845 C CA . PRO A 1 100 ? 13.711 10.770 -1.834 1.00 34.19 100 PRO A CA 1
ATOM 846 C C . PRO A 1 100 ? 14.368 12.036 -1.285 1.00 34.19 100 PRO A C 1
ATOM 848 O O . PRO A 1 100 ? 15.351 12.49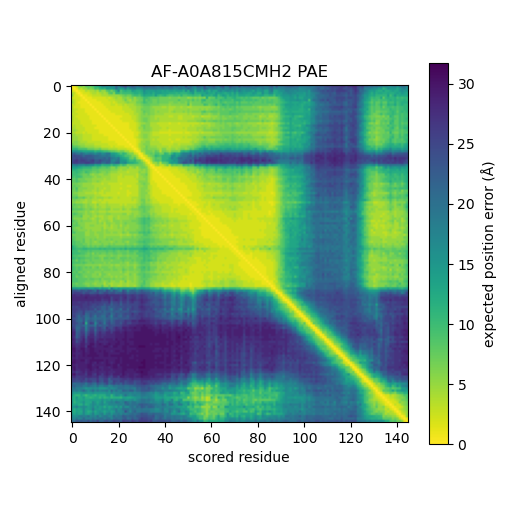7 -1.865 1.00 34.19 100 PRO A O 1
ATOM 851 N N . ASP A 1 101 ? 13.766 12.622 -0.245 1.00 35.47 101 ASP A N 1
ATOM 852 C CA . 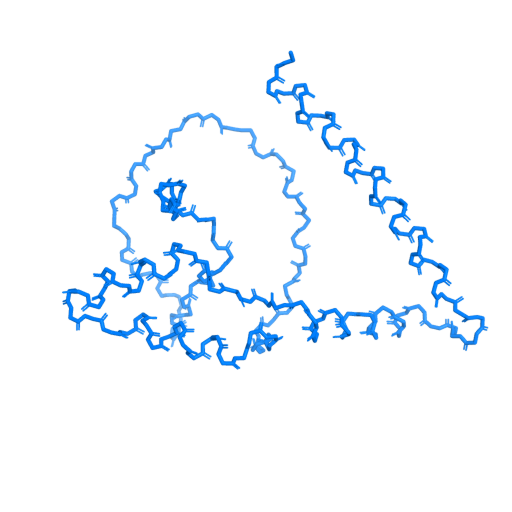ASP A 1 101 ? 14.228 13.878 0.337 1.00 35.47 101 ASP A CA 1
ATOM 853 C C . ASP A 1 101 ? 15.731 13.787 0.608 1.00 35.47 101 ASP A C 1
ATOM 855 O O . ASP A 1 101 ? 16.210 12.926 1.359 1.00 35.47 101 ASP A O 1
ATOM 859 N N . GLU A 1 102 ? 16.492 14.690 -0.008 1.00 34.16 102 GLU A N 1
ATOM 860 C CA . GLU A 1 102 ? 17.879 14.910 0.358 1.00 34.16 102 GLU A CA 1
ATOM 861 C C . GLU A 1 102 ? 17.904 15.419 1.806 1.00 34.16 102 GLU A C 1
ATOM 863 O O . GLU A 1 102 ? 17.481 16.532 2.105 1.00 34.16 102 GLU A O 1
ATOM 868 N N . ARG A 1 103 ? 18.348 14.537 2.713 1.00 36.94 103 ARG A N 1
ATOM 869 C CA . ARG A 1 103 ? 18.756 14.772 4.111 1.00 36.94 103 ARG A CA 1
ATOM 870 C C . ARG A 1 103 ? 18.541 16.206 4.627 1.00 36.94 103 ARG A C 1
ATOM 872 O O . ARG A 1 103 ? 19.432 17.044 4.511 1.00 36.94 103 ARG A O 1
ATOM 879 N N . THR A 1 104 ? 17.475 16.426 5.400 1.00 28.27 104 THR A N 1
ATOM 880 C CA . THR A 1 104 ? 17.547 17.437 6.467 1.00 28.27 104 THR A CA 1
ATOM 881 C C . THR A 1 104 ? 18.259 16.810 7.663 1.00 28.27 104 THR A C 1
ATOM 883 O O . THR A 1 104 ? 17.720 15.943 8.349 1.00 28.27 104 THR A O 1
ATOM 886 N N . GLN A 1 105 ? 19.513 17.207 7.877 1.00 30.81 105 GLN A N 1
ATOM 887 C CA . GLN A 1 105 ? 20.223 16.956 9.126 1.00 30.81 105 GLN A CA 1
ATOM 888 C C . GLN A 1 105 ? 19.597 17.807 10.240 1.00 30.81 105 GLN A C 1
ATOM 890 O O . GLN A 1 105 ? 19.562 19.029 10.149 1.00 30.81 105 GLN A O 1
ATOM 895 N N . GLY A 1 106 ? 19.134 17.153 11.299 1.00 24.95 106 GLY A N 1
ATOM 896 C CA . GLY A 1 106 ? 18.736 17.747 12.577 1.00 24.95 106 GLY A CA 1
ATOM 897 C C . GLY A 1 106 ? 18.294 16.591 13.472 1.00 24.95 106 GLY A C 1
ATOM 898 O O . GLY A 1 106 ? 17.383 15.858 13.117 1.00 24.95 106 GLY A O 1
ATOM 899 N N . GLY A 1 107 ? 19.019 16.230 14.528 1.00 23.31 107 GLY A N 1
ATOM 900 C CA . GLY A 1 107 ? 19.238 17.103 15.674 1.00 23.31 107 GLY A CA 1
ATOM 901 C C . GLY A 1 107 ? 17.994 17.001 16.554 1.00 23.31 107 GLY A C 1
ATOM 902 O O . GLY A 1 107 ? 16.918 17.409 16.137 1.00 23.31 107 GLY A O 1
ATOM 903 N N . GLU A 1 108 ? 18.142 16.366 17.714 1.00 28.39 108 GLU A N 1
ATOM 904 C CA . GLU A 1 108 ? 17.121 16.168 18.747 1.00 28.39 108 GLU A CA 1
ATOM 905 C C . GLU A 1 108 ? 16.171 17.365 18.884 1.00 28.39 108 GLU A C 1
ATOM 907 O O . GLU A 1 108 ? 16.658 18.476 19.033 1.00 28.39 108 GLU A O 1
ATOM 912 N N . GLN A 1 109 ? 14.850 17.135 18.867 1.00 22.41 109 GLN A N 1
ATOM 913 C CA . GLN A 1 109 ? 13.903 17.418 19.962 1.00 22.41 109 GLN A CA 1
ATOM 914 C C . GLN A 1 109 ? 12.555 16.763 19.614 1.00 22.41 109 GLN A C 1
ATOM 916 O O . GLN A 1 109 ? 11.795 17.257 18.784 1.00 22.41 109 GLN A O 1
ATOM 921 N N . ALA A 1 110 ? 12.229 15.648 20.272 1.00 30.81 110 ALA A N 1
ATOM 922 C CA . ALA A 1 110 ? 10.851 15.181 20.355 1.00 30.81 110 ALA A CA 1
ATOM 923 C C . ALA A 1 110 ? 10.100 16.119 21.311 1.00 30.81 110 ALA A C 1
ATOM 925 O O . ALA A 1 110 ? 9.974 15.837 22.501 1.00 30.81 110 ALA A O 1
ATOM 926 N N . GLN A 1 111 ? 9.650 17.268 20.807 1.00 22.98 111 GLN A N 1
ATOM 927 C CA . GLN A 1 111 ? 8.632 18.041 21.501 1.00 22.98 111 GLN A CA 1
ATOM 928 C C . GLN A 1 111 ? 7.290 17.356 21.269 1.00 22.98 111 GLN A C 1
ATOM 930 O O . GLN A 1 111 ? 6.862 17.132 20.137 1.00 22.98 111 GLN A O 1
ATOM 935 N N . ALA A 1 112 ? 6.673 16.968 22.381 1.00 30.12 112 ALA A N 1
ATOM 936 C CA . ALA A 1 112 ? 5.318 16.470 22.444 1.00 30.12 112 ALA A CA 1
ATOM 937 C C . ALA A 1 112 ? 4.387 17.430 21.697 1.00 30.12 112 ALA A C 1
ATOM 939 O O . ALA A 1 112 ? 4.190 18.566 22.120 1.00 30.12 112 ALA A O 1
ATOM 940 N N . ILE A 1 113 ? 3.791 16.959 20.602 1.00 29.30 113 ILE A N 1
ATOM 941 C CA . ILE A 1 113 ? 2.602 17.605 20.060 1.00 29.30 113 ILE A CA 1
ATOM 942 C C . ILE A 1 113 ? 1.450 17.112 20.929 1.00 29.30 113 ILE A C 1
ATOM 944 O O . ILE A 1 113 ? 0.842 16.071 20.687 1.00 29.30 113 ILE A O 1
ATOM 948 N N . THR A 1 114 ? 1.227 17.850 22.011 1.00 32.16 114 THR A N 1
ATOM 949 C CA . THR A 1 114 ? -0.093 18.010 22.602 1.00 32.16 114 THR A CA 1
ATOM 950 C C . THR A 1 114 ? -1.002 18.559 21.507 1.00 32.16 114 THR A C 1
ATOM 952 O O . THR A 1 114 ? -0.727 19.643 21.008 1.00 32.16 114 THR A O 1
ATOM 955 N N . ASP A 1 115 ? -1.996 17.764 21.117 1.00 42.41 115 ASP A N 1
ATOM 956 C CA . ASP A 1 115 ? -3.242 18.134 20.432 1.00 42.41 115 ASP A CA 1
ATOM 957 C C . ASP A 1 115 ? -3.174 19.234 19.347 1.00 42.41 115 ASP A C 1
ATOM 959 O O . ASP A 1 115 ? -2.958 20.407 19.652 1.00 42.41 115 ASP A O 1
ATOM 963 N N . PRO A 1 116 ? -3.471 18.916 18.076 1.00 35.19 116 PRO A N 1
ATOM 964 C CA . PRO A 1 116 ? -3.883 19.949 17.146 1.00 35.19 116 PRO A CA 1
ATOM 965 C C . PRO A 1 116 ? -5.227 19.593 16.518 1.00 35.19 116 PRO A C 1
ATOM 967 O O . PRO A 1 116 ? -5.339 18.788 15.592 1.00 35.19 116 PRO A O 1
ATOM 970 N N . THR A 1 117 ? -6.237 20.273 17.048 1.00 29.88 117 THR A N 1
ATOM 971 C CA . THR A 1 117 ? -7.292 20.932 16.285 1.00 29.88 117 THR A CA 1
ATOM 972 C C . THR A 1 117 ? -7.071 20.965 14.770 1.00 29.88 117 THR A C 1
ATOM 974 O O . THR A 1 117 ? -6.039 21.395 14.247 1.00 29.88 117 THR A O 1
ATOM 977 N N . GLU A 1 118 ? -8.132 20.540 14.089 1.00 33.53 118 GLU A N 1
ATOM 978 C CA . GLU A 1 118 ? -8.481 20.810 12.702 1.00 33.53 118 GLU A CA 1
ATOM 979 C C . GLU A 1 118 ? -7.819 22.079 12.144 1.00 33.53 118 GLU A C 1
ATOM 981 O O . GLU A 1 118 ? -8.131 23.204 12.537 1.00 33.53 118 GLU A O 1
ATOM 986 N N . LYS A 1 119 ? -6.949 21.910 11.148 1.00 23.91 119 LYS A N 1
ATOM 987 C CA . LYS A 1 119 ? -6.655 22.978 10.191 1.00 23.91 119 LYS A CA 1
ATOM 988 C C . LYS A 1 119 ? -7.324 22.632 8.875 1.00 23.91 119 LYS A C 1
ATOM 990 O O . LYS A 1 119 ? -6.745 21.992 8.003 1.00 23.91 119 LYS A O 1
ATOM 995 N N . CYS A 1 120 ? -8.579 23.052 8.769 1.00 24.25 120 CYS A N 1
ATOM 996 C CA . CYS A 1 120 ? -9.313 23.072 7.519 1.00 24.25 120 CYS A CA 1
ATOM 997 C C . CYS A 1 120 ? -8.881 24.315 6.734 1.00 24.25 120 CYS A C 1
ATOM 999 O O . CYS A 1 120 ? -9.172 25.445 7.123 1.00 24.25 120 CYS A O 1
ATOM 1001 N N . TYR A 1 121 ? -8.194 24.103 5.616 1.00 30.98 121 TYR A N 1
ATOM 1002 C CA . TYR A 1 121 ? -8.099 25.107 4.566 1.00 30.98 121 TYR A CA 1
ATOM 1003 C C . TYR A 1 121 ? -9.171 24.763 3.536 1.00 30.98 121 TYR A C 1
ATOM 1005 O O . TYR A 1 121 ? -9.179 23.672 2.976 1.00 30.98 121 TYR A O 1
ATOM 1013 N N . THR A 1 122 ? -10.125 25.682 3.376 1.00 29.42 122 THR A N 1
ATOM 1014 C CA . THR A 1 122 ? -11.192 25.665 2.363 1.00 29.42 122 THR A CA 1
ATOM 1015 C C . THR A 1 122 ? -12.040 24.385 2.310 1.00 29.42 122 THR A C 1
ATOM 1017 O O . THR A 1 122 ? -11.792 23.486 1.518 1.00 29.42 122 THR A O 1
ATOM 1020 N N . GLY A 1 123 ? -13.105 24.338 3.118 1.00 30.66 123 GLY A N 1
ATOM 1021 C CA . GLY A 1 123 ? -14.381 23.687 2.762 1.00 30.66 123 GLY A CA 1
ATOM 1022 C C . GLY A 1 123 ? -14.441 22.166 2.564 1.00 30.66 123 GLY A C 1
ATOM 1023 O O . GLY A 1 123 ? -15.535 21.649 2.370 1.00 30.66 123 GLY A O 1
ATOM 1024 N N . ALA A 1 124 ? -13.334 21.433 2.645 1.00 26.12 124 ALA A N 1
ATOM 1025 C CA . ALA A 1 124 ? -13.327 19.976 2.697 1.00 26.12 124 ALA A CA 1
ATOM 1026 C C . ALA A 1 124 ? -12.070 19.519 3.440 1.00 26.12 124 ALA A C 1
ATOM 1028 O O . ALA A 1 124 ? -10.976 19.503 2.879 1.00 26.12 124 ALA A O 1
ATOM 1029 N N . CYS A 1 125 ? -12.214 19.166 4.717 1.00 29.80 125 CYS A N 1
ATOM 1030 C CA . CYS A 1 125 ? -11.114 18.625 5.507 1.00 29.80 125 CYS A CA 1
ATOM 1031 C C . CYS A 1 125 ? -10.852 17.192 4.995 1.00 29.80 125 CYS A C 1
ATOM 1033 O O . CYS A 1 125 ? -11.440 16.216 5.462 1.00 29.80 125 CYS A O 1
ATOM 1035 N N . LEU A 1 126 ? -10.033 17.070 3.946 1.00 35.19 126 LEU A N 1
ATOM 1036 C CA . LEU A 1 126 ? -9.519 15.786 3.487 1.00 35.19 126 LEU A CA 1
ATOM 1037 C C . LEU A 1 126 ? -8.556 15.306 4.559 1.00 35.19 126 LEU A C 1
ATOM 1039 O O . LEU A 1 126 ? -7.478 15.873 4.732 1.00 35.19 126 LEU A O 1
ATOM 1043 N N . LYS A 1 127 ? -8.988 14.302 5.325 1.00 44.38 127 LYS A N 1
ATOM 1044 C CA . LYS A 1 127 ? -8.135 13.642 6.310 1.00 44.38 127 LYS A CA 1
ATOM 1045 C C . LYS A 1 127 ? -6.827 13.253 5.598 1.00 44.38 127 LYS A C 1
ATOM 1047 O O . LYS A 1 127 ? -6.915 12.617 4.544 1.00 44.38 127 LYS A O 1
ATOM 1052 N N . PRO A 1 128 ? -5.645 13.650 6.109 1.00 50.84 128 PRO A N 1
ATOM 1053 C CA . PRO A 1 128 ? -4.380 13.241 5.514 1.00 50.84 128 PRO A CA 1
ATOM 1054 C C . PRO A 1 128 ? -4.369 11.721 5.389 1.00 50.84 128 PRO A C 1
ATOM 1056 O O . PRO A 1 128 ? -4.848 11.024 6.288 1.00 50.84 128 PRO A O 1
ATOM 1059 N N . ASN A 1 129 ? -3.889 11.228 4.248 1.00 57.19 129 ASN A N 1
ATOM 1060 C CA . ASN A 1 129 ? -3.932 9.816 3.911 1.00 57.19 129 ASN A CA 1
ATOM 1061 C C . ASN A 1 129 ? -3.260 9.009 5.032 1.00 57.19 129 ASN A C 1
ATOM 1063 O O . ASN A 1 129 ? -2.045 9.062 5.233 1.00 57.19 129 ASN A O 1
ATOM 1067 N N . LEU A 1 130 ? -4.084 8.288 5.794 1.00 58.31 130 LEU A N 1
ATOM 1068 C CA . LEU A 1 130 ? -3.720 7.613 7.043 1.00 58.31 130 LEU A CA 1
ATOM 1069 C C . LEU A 1 130 ? -2.584 6.594 6.847 1.00 58.31 130 LEU A C 1
ATOM 1071 O O . LEU A 1 130 ? -1.873 6.230 7.787 1.00 58.31 130 LEU A O 1
ATOM 1075 N N . TYR A 1 131 ? -2.431 6.142 5.604 1.00 63.53 131 TYR A N 1
ATOM 1076 C CA . TYR A 1 131 ? -1.449 5.172 5.158 1.00 63.53 131 TYR A CA 1
ATOM 1077 C C . TYR A 1 131 ? -0.096 5.789 4.755 1.00 63.53 131 TYR A C 1
ATOM 1079 O O . TYR A 1 131 ? 0.917 5.095 4.779 1.00 63.53 131 TYR A O 1
ATOM 1087 N N . GLU A 1 132 ? -0.056 7.080 4.408 1.00 63.91 132 GLU A N 1
ATOM 1088 C CA . GLU A 1 132 ? 1.173 7.795 4.009 1.00 63.91 132 GLU A CA 1
ATOM 1089 C C . GLU A 1 132 ? 1.967 8.328 5.209 1.00 63.91 132 GLU A C 1
ATOM 1091 O O . GLU A 1 132 ? 3.146 8.661 5.095 1.00 63.91 132 GLU A O 1
ATOM 1096 N N . SER A 1 133 ? 1.346 8.373 6.389 1.00 66.44 133 SER A N 1
ATOM 1097 C CA . SER A 1 133 ? 2.020 8.757 7.628 1.00 66.44 133 SER A CA 1
ATOM 1098 C C . SER A 1 133 ? 2.844 7.599 8.192 1.00 66.44 133 SER A C 1
ATOM 1100 O O . SER A 1 133 ? 2.406 6.446 8.191 1.00 66.44 133 SER A O 1
ATOM 1102 N N . ARG A 1 134 ? 4.037 7.899 8.732 1.00 70.25 134 ARG A N 1
ATOM 1103 C CA . ARG A 1 134 ? 4.845 6.890 9.434 1.00 70.25 134 ARG A CA 1
ATOM 1104 C C . ARG A 1 134 ? 4.017 6.255 10.557 1.00 70.25 134 ARG A C 1
ATOM 1106 O O 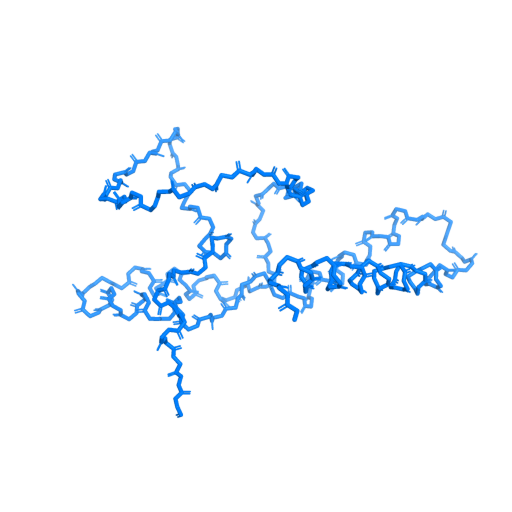. ARG A 1 134 ? 3.322 6.977 11.275 1.00 70.25 134 ARG A O 1
ATOM 1113 N N . PRO A 1 135 ? 4.111 4.927 10.740 1.00 71.50 135 PRO A N 1
ATOM 1114 C CA . PRO A 1 135 ? 3.428 4.264 11.836 1.00 71.50 135 PRO A CA 1
ATOM 1115 C C . PRO A 1 135 ? 3.854 4.893 13.173 1.00 71.50 135 PRO A C 1
ATOM 1117 O O . PRO A 1 135 ? 5.024 5.264 13.331 1.00 71.50 135 PRO A O 1
ATOM 1120 N N . PRO A 1 136 ? 2.928 5.021 14.136 1.00 77.62 136 PRO A N 1
ATOM 1121 C CA . PRO A 1 136 ? 3.222 5.643 15.419 1.00 77.62 136 PRO A CA 1
ATOM 1122 C C . PRO A 1 136 ? 4.286 4.843 16.183 1.00 77.62 136 PRO A C 1
ATOM 1124 O O . PRO A 1 136 ? 4.459 3.642 15.973 1.00 77.62 136 PRO A O 1
ATOM 1127 N N . SER A 1 137 ? 5.011 5.496 17.093 1.00 75.62 137 SER A N 1
ATOM 1128 C CA . SER A 1 137 ? 6.136 4.881 17.821 1.00 75.62 137 SER A CA 1
ATOM 1129 C C . SER A 1 137 ? 5.733 3.637 18.625 1.00 75.62 137 SER A C 1
ATOM 1131 O O . SER A 1 137 ? 6.525 2.705 18.782 1.00 75.62 137 SER A O 1
ATOM 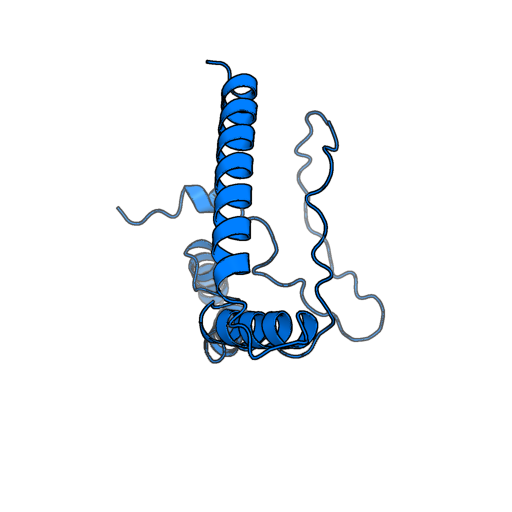1133 N N . ASN A 1 138 ? 4.482 3.577 19.089 1.00 70.19 138 ASN A N 1
ATOM 1134 C CA . ASN A 1 138 ? 3.918 2.422 19.782 1.00 70.19 138 ASN A CA 1
ATOM 1135 C C . ASN A 1 138 ? 3.607 1.234 18.851 1.00 70.19 138 ASN A C 1
ATOM 1137 O O . ASN A 1 138 ? 3.495 0.115 19.349 1.00 70.19 138 ASN A O 1
ATOM 1141 N N . ALA A 1 139 ? 3.537 1.420 17.527 1.00 74.81 139 ALA A N 1
ATOM 1142 C CA . ALA A 1 139 ? 3.223 0.356 16.570 1.00 74.81 139 ALA A CA 1
ATOM 1143 C C . ALA A 1 139 ? 4.205 -0.822 16.648 1.00 74.81 139 ALA A C 1
ATOM 1145 O O . ALA A 1 139 ? 3.811 -1.971 16.471 1.00 74.81 139 ALA A O 1
ATOM 1146 N N . ALA A 1 140 ? 5.474 -0.561 16.982 1.00 71.00 140 ALA A N 1
ATOM 1147 C CA . ALA A 1 140 ? 6.493 -1.600 17.136 1.00 71.00 140 ALA A CA 1
ATOM 1148 C C . ALA A 1 140 ? 6.218 -2.567 18.304 1.00 71.00 140 ALA A C 1
ATOM 1150 O O . ALA A 1 140 ? 6.771 -3.671 18.308 1.00 71.00 140 ALA A O 1
ATOM 1151 N N . ARG A 1 141 ? 5.387 -2.155 19.274 1.00 73.56 141 ARG A N 1
ATOM 1152 C CA . ARG A 1 141 ? 4.971 -2.952 20.440 1.00 73.56 141 ARG A CA 1
ATOM 1153 C C . ARG A 1 141 ? 3.731 -3.804 20.149 1.00 73.56 141 ARG A C 1
ATOM 1155 O O . ARG A 1 141 ? 3.482 -4.752 20.881 1.00 73.56 141 ARG A O 1
ATOM 1162 N N . ILE A 1 142 ? 2.996 -3.511 19.072 1.00 68.00 142 ILE A N 1
ATOM 1163 C CA . ILE A 1 142 ? 1.799 -4.247 18.637 1.00 68.00 142 ILE A CA 1
ATOM 1164 C C . ILE A 1 142 ? 2.242 -5.452 17.791 1.00 68.00 142 ILE A C 1
ATOM 1166 O O . ILE A 1 142 ? 2.066 -5.494 16.569 1.00 68.00 142 ILE A O 1
ATOM 1170 N N . ARG A 1 143 ? 2.904 -6.419 18.431 1.00 71.06 143 ARG A N 1
ATOM 1171 C CA . ARG A 1 143 ? 3.296 -7.689 17.804 1.00 71.06 143 ARG A CA 1
ATOM 1172 C C . ARG A 1 143 ? 2.432 -8.805 18.374 1.00 71.06 143 ARG A C 1
ATOM 1174 O O . ARG A 1 143 ? 2.267 -8.885 19.585 1.00 71.06 143 ARG A O 1
ATOM 1181 N N . VAL A 1 144 ? 1.895 -9.646 17.497 1.00 60.69 144 VAL A N 1
ATOM 1182 C CA . VAL A 1 144 ? 1.240 -10.896 17.895 1.00 60.69 144 VAL A CA 1
ATOM 1183 C C . VAL A 1 144 ? 2.359 -11.900 18.184 1.00 60.69 144 VAL A C 1
ATOM 1185 O O . VAL A 1 144 ? 3.218 -12.097 17.324 1.00 60.69 144 VAL A O 1
ATOM 1188 N N . THR A 1 145 ? 2.410 -12.425 19.410 1.00 54.69 145 THR A N 1
ATOM 1189 C CA . THR A 1 145 ? 3.337 -13.494 19.833 1.00 54.69 145 THR A CA 1
ATOM 1190 C C . THR A 1 145 ? 2.881 -14.853 19.347 1.00 54.69 145 THR A C 1
ATOM 1192 O O . THR A 1 145 ? 1.652 -15.084 19.415 1.00 54.69 145 THR A O 1
#